Protein AF-M0EK62-F1 (afdb_monomer)

pLDDT: mean 96.54, std 2.31, range [88.0, 98.88]

Organism: NCBI:txid1227466

Nearest PDB structures (foldseek):
  3qh8-assembly1_A  TM=5.350E-01  e=4.447E-03  Brucella abortus 2308
  1yqd-assembly1_A  TM=6.265E-01  e=7.980E-01  Populus tremuloides
  5z0c-assembly1_A-2  TM=5.825E-01  e=9.627E-01  Persicaria minor
  5h81-assembly1_B  TM=6.653E-01  e=1.690E+00  Catharanthus roseus

Radius of gyration: 15.54 Å; Cα contacts (8 Å, |Δi|>4): 348; chains: 1; bounding box: 38×36×40 Å

Foldseek 3Di:
DWDDDDQWIWDDLDDQWIWIDGNLAFIEIELFDDPCSCPVAAQLRHQEYEYWAQVSDAPVRCRSHHHQAHEYEYEQRHDPVPHPDPHDGVVVVVVRYHYHYDYQFDWDWRQGPSGIKIKTWHWDADALVDPQHDPVSDHPGHTRRTTDIDID

Secondary structure (DSSP, 8-state):
-EEEETTEEEEEEETTEEEEEETTS-EEEES--STTTTTT-----EEEEEE-SGGG--HHHHHHHEEEEEEEEEETT--GGGSSS----HHHHTTTSEEEEE-TT-EEEEEETTEEEEEEEEE----TTSTTB-TTS-BSS-TTS-EEEEE-

InterPro domains:
  IPR036866 Ribonuclease Z/Hydroxyacylglutathione hydrolase-like [G3DSA:3.60.15.10] (2-152)

Sequence (152 aa):
MTVRYEEFSVEWLGYATARLETAGGPVVYTDPGRYGVLDDYWARDGDLVVVTHDHHYDGDGIRSVASEDATLVIYEAVDPAGIDRDVEPIDALAEEYDVVRVGEEDRVDVETPAGEVRVWSVPVHNDPEGPNADADGSVAHPPGFGCGYLLS

Structure (mmCIF, N/CA/C/O backbone):
data_AF-M0EK62-F1
#
_entry.id   AF-M0EK62-F1
#
loop_
_atom_site.group_PDB
_atom_site.id
_atom_site.type_symbol
_atom_site.label_atom_id
_atom_site.label_alt_id
_atom_site.label_comp_id
_atom_site.label_asym_id
_atom_site.label_entity_id
_atom_site.label_seq_id
_atom_site.pdbx_PDB_ins_code
_atom_site.Cartn_x
_atom_site.Cartn_y
_atom_site.Cartn_z
_atom_site.occupancy
_atom_site.B_iso_or_equiv
_atom_site.auth_seq_id
_atom_site.auth_comp_id
_atom_site.auth_asym_id
_atom_site.auth_atom_id
_atom_site.pdbx_PDB_model_num
ATOM 1 N N . MET A 1 1 ? -11.018 -14.018 0.929 1.00 93.69 1 MET A N 1
ATOM 2 C CA . MET A 1 1 ? -10.739 -15.222 1.761 1.00 93.69 1 MET A CA 1
ATOM 3 C C . MET A 1 1 ? -10.100 -14.758 3.053 1.00 93.69 1 MET A C 1
ATOM 5 O O . MET A 1 1 ? -9.136 -14.019 2.966 1.00 93.69 1 MET A O 1
ATOM 9 N N . THR A 1 2 ? -10.570 -15.206 4.219 1.00 97.50 2 THR A N 1
ATOM 10 C CA . THR A 1 2 ? -9.997 -14.774 5.508 1.00 97.50 2 THR A CA 1
ATOM 11 C C . THR A 1 2 ? -9.238 -15.897 6.206 1.00 97.50 2 THR A C 1
ATOM 13 O O . THR A 1 2 ? -9.780 -16.987 6.399 1.00 97.50 2 THR A O 1
ATOM 16 N N . VAL A 1 3 ? -8.019 -15.602 6.646 1.00 97.81 3 VAL A N 1
ATOM 17 C CA . VAL A 1 3 ? -7.221 -16.417 7.566 1.00 97.81 3 VAL A CA 1
ATOM 18 C C . VAL A 1 3 ? -7.199 -15.719 8.923 1.00 97.81 3 VAL A C 1
ATOM 20 O O . VAL A 1 3 ? -7.098 -14.499 8.995 1.00 97.81 3 VAL A O 1
ATOM 23 N N . ARG A 1 4 ? -7.328 -16.487 10.006 1.00 97.31 4 ARG A N 1
ATOM 24 C CA . ARG A 1 4 ? -7.257 -15.979 11.381 1.00 97.31 4 ARG A CA 1
ATOM 25 C C . ARG A 1 4 ? -6.216 -16.766 12.157 1.00 97.31 4 ARG A C 1
ATOM 27 O O . ARG A 1 4 ? -6.196 -17.995 12.068 1.00 97.31 4 ARG A O 1
ATOM 34 N N . TYR A 1 5 ? -5.392 -16.062 12.915 1.00 95.56 5 TYR A N 1
ATOM 35 C CA . TYR A 1 5 ? -4.422 -16.632 13.833 1.00 95.56 5 TYR A CA 1
ATOM 36 C C . TYR A 1 5 ? -4.437 -15.810 15.119 1.00 95.56 5 TYR A C 1
ATOM 38 O O . TYR A 1 5 ? -4.076 -14.638 15.105 1.00 95.56 5 TYR A O 1
ATOM 46 N N . GLU A 1 6 ? -4.877 -16.424 16.218 1.00 95.12 6 GLU A N 1
ATOM 47 C CA . GLU A 1 6 ? -5.093 -15.725 17.492 1.00 95.12 6 GLU A CA 1
ATOM 48 C C . GLU A 1 6 ? -5.976 -14.475 17.297 1.00 95.12 6 GLU A C 1
ATOM 50 O O . GLU A 1 6 ? -7.095 -14.595 16.794 1.00 95.12 6 GLU A O 1
ATOM 55 N N . GLU A 1 7 ? -5.488 -13.298 17.684 1.00 94.38 7 GLU A N 1
ATOM 56 C CA . GLU A 1 7 ? -6.183 -12.012 17.556 1.00 94.38 7 GLU A CA 1
ATOM 57 C C . GLU A 1 7 ? -5.922 -11.311 16.215 1.00 94.38 7 GLU A C 1
ATOM 59 O O . GLU A 1 7 ? -6.467 -10.237 15.979 1.00 94.38 7 GLU A O 1
ATOM 64 N N . PHE A 1 8 ? -5.115 -11.910 15.335 1.00 95.88 8 PHE A N 1
ATOM 65 C CA . PHE A 1 8 ? -4.765 -11.366 14.028 1.00 95.88 8 PHE A CA 1
ATOM 66 C C . PHE A 1 8 ? -5.597 -12.004 12.913 1.00 95.88 8 PHE A C 1
ATOM 68 O O . PHE A 1 8 ? -5.783 -13.227 12.850 1.00 95.88 8 PHE A O 1
ATOM 75 N N . SER A 1 9 ? -6.076 -11.176 11.991 1.00 97.81 9 SER A N 1
ATOM 76 C CA . SER A 1 9 ? -6.782 -11.623 10.799 1.00 97.81 9 SER A CA 1
ATOM 77 C C . SER A 1 9 ? -6.213 -11.001 9.532 1.00 97.81 9 SER A C 1
ATOM 79 O O . SER A 1 9 ? -5.806 -9.843 9.510 1.00 97.81 9 SER A O 1
ATOM 81 N N . VAL A 1 10 ? -6.198 -11.811 8.475 1.00 98.25 10 VAL A N 1
ATOM 82 C CA . VAL A 1 10 ? -5.833 -11.410 7.119 1.00 98.25 10 VAL A CA 1
ATOM 83 C C . VAL A 1 10 ? -6.989 -11.774 6.216 1.00 98.25 10 VAL A C 1
ATOM 85 O O . VAL A 1 10 ? -7.289 -12.955 6.022 1.00 98.25 10 VAL A O 1
ATOM 88 N N . GLU A 1 11 ? -7.643 -10.774 5.654 1.00 98.12 11 GLU A N 1
ATOM 89 C CA . GLU A 1 11 ? -8.645 -10.951 4.622 1.00 98.12 11 GLU A CA 1
ATOM 90 C C . GLU A 1 11 ? -8.066 -10.586 3.260 1.00 98.12 11 GLU A C 1
ATOM 92 O O . GLU A 1 11 ? -7.779 -9.434 2.967 1.00 98.12 11 GLU A O 1
ATOM 97 N N . TRP A 1 12 ? -7.906 -11.590 2.404 1.00 98.06 12 TRP A N 1
ATOM 98 C CA . TRP A 1 12 ? -7.558 -11.392 1.007 1.00 98.06 12 TRP A CA 1
ATOM 99 C C . TRP A 1 12 ? -8.798 -10.974 0.216 1.00 98.06 12 TRP A C 1
ATOM 101 O O . TRP A 1 12 ? -9.734 -11.775 0.080 1.00 98.06 12 TRP A O 1
ATOM 111 N N . LEU A 1 13 ? -8.787 -9.746 -0.296 1.00 97.38 13 LEU A N 1
ATOM 112 C CA . LEU A 1 13 ? -9.881 -9.156 -1.072 1.00 97.38 13 LEU A CA 1
ATOM 113 C C . LEU A 1 13 ? -9.711 -9.413 -2.574 1.00 97.38 13 LEU A C 1
ATOM 115 O O . LEU A 1 13 ? -10.696 -9.538 -3.293 1.00 97.38 13 LEU A O 1
ATOM 119 N N . GLY A 1 14 ? -8.476 -9.628 -3.026 1.00 96.56 14 GLY A N 1
ATOM 120 C CA . GLY A 1 14 ? -8.163 -10.056 -4.386 1.00 96.56 14 GLY A CA 1
ATOM 121 C C . GLY A 1 14 ? -6.844 -9.467 -4.864 1.00 96.56 14 GLY A C 1
ATOM 122 O O . GLY A 1 14 ? -6.388 -8.456 -4.350 1.00 96.56 14 GLY A O 1
ATOM 123 N N . TYR A 1 15 ? -6.206 -10.114 -5.841 1.00 96.06 15 TYR A N 1
ATOM 124 C CA . TYR A 1 15 ? -4.903 -9.694 -6.370 1.00 96.06 15 TYR A CA 1
ATOM 125 C C . TYR A 1 15 ? -3.877 -9.421 -5.245 1.00 96.06 15 TYR A C 1
ATOM 127 O O . TYR A 1 15 ? -3.620 -10.334 -4.459 1.00 96.06 15 TYR A O 1
ATOM 135 N N . ALA A 1 16 ? -3.323 -8.209 -5.147 1.00 96.88 16 ALA A N 1
ATOM 136 C CA . ALA A 1 16 ? -2.419 -7.789 -4.069 1.00 96.88 16 ALA A CA 1
ATOM 137 C C . ALA A 1 16 ? -3.136 -7.130 -2.873 1.00 96.88 16 ALA A C 1
ATOM 139 O O . ALA A 1 16 ? -2.491 -6.776 -1.887 1.00 96.88 16 ALA A O 1
ATOM 140 N N . THR A 1 17 ? -4.464 -7.003 -2.929 1.00 98.50 17 THR A N 1
ATOM 141 C CA . THR A 1 17 ? -5.245 -6.370 -1.874 1.00 98.50 17 THR A CA 1
ATOM 142 C C . THR A 1 17 ? -5.537 -7.319 -0.719 1.00 98.50 17 THR A C 1
ATOM 144 O O . THR A 1 17 ? -6.246 -8.325 -0.871 1.00 98.50 17 THR A O 1
ATOM 147 N N . ALA A 1 18 ? -5.041 -6.962 0.463 1.00 98.31 18 ALA A N 1
ATOM 148 C CA . ALA A 1 18 ? -5.372 -7.611 1.722 1.00 98.31 18 ALA A CA 1
ATOM 149 C C . ALA A 1 18 ? -5.736 -6.578 2.794 1.00 98.31 18 ALA A C 1
ATOM 151 O O . ALA A 1 18 ? -5.123 -5.516 2.863 1.00 98.31 18 ALA A O 1
ATOM 152 N N . ARG A 1 19 ? -6.709 -6.923 3.640 1.00 98.38 19 ARG A N 1
ATOM 153 C CA . ARG A 1 19 ? -7.051 -6.226 4.883 1.00 98.38 19 ARG A CA 1
ATOM 154 C C . ARG A 1 19 ? -6.444 -6.993 6.054 1.00 98.38 19 ARG A C 1
ATOM 156 O O . ARG A 1 19 ? -6.691 -8.192 6.204 1.00 98.38 19 ARG A O 1
ATOM 163 N N . LEU A 1 20 ? -5.658 -6.312 6.870 1.00 98.31 20 LEU A N 1
ATOM 164 C CA . LEU A 1 20 ? -4.985 -6.831 8.054 1.00 98.31 20 LEU A CA 1
ATOM 165 C C . LEU A 1 20 ? -5.590 -6.158 9.282 1.00 98.31 20 LEU A C 1
ATOM 167 O O . LEU A 1 20 ? -5.780 -4.947 9.285 1.00 98.31 20 LEU A O 1
ATOM 171 N N . GLU A 1 21 ? -5.888 -6.924 10.324 1.00 96.88 21 GLU A N 1
ATOM 172 C CA . GLU A 1 21 ? -6.483 -6.380 11.548 1.00 96.88 21 GLU A CA 1
ATOM 173 C C . GLU A 1 21 ? -6.052 -7.202 12.760 1.00 96.88 21 GLU A C 1
ATOM 175 O O . GLU A 1 21 ? -6.011 -8.437 12.702 1.00 96.88 21 GLU A O 1
ATOM 180 N N . THR A 1 22 ? -5.773 -6.516 13.867 1.00 92.50 22 THR A N 1
ATOM 181 C CA . THR A 1 22 ? -5.640 -7.107 15.204 1.00 92.50 22 THR A CA 1
ATOM 182 C C . THR A 1 22 ? -6.835 -6.718 16.074 1.00 92.50 22 THR A C 1
ATOM 184 O O . THR A 1 22 ? -7.483 -5.697 15.848 1.00 92.50 22 THR A O 1
ATOM 187 N N . ALA A 1 23 ? -7.164 -7.526 17.084 1.00 90.94 23 ALA A N 1
ATOM 188 C CA . ALA A 1 23 ? -8.290 -7.238 17.971 1.00 90.94 23 ALA A CA 1
ATOM 189 C C . ALA A 1 23 ? -8.117 -5.891 18.704 1.00 90.94 23 ALA A C 1
ATOM 191 O O . ALA A 1 23 ? -7.326 -5.772 19.637 1.00 90.94 23 ALA A O 1
ATOM 192 N N . GLY A 1 24 ? -8.898 -4.887 18.293 1.00 88.19 24 GLY A N 1
ATOM 193 C CA . GLY A 1 24 ? -8.876 -3.544 18.878 1.00 88.19 24 GLY A CA 1
ATOM 194 C C . GLY A 1 24 ? -7.652 -2.702 18.507 1.00 88.19 24 GLY A C 1
ATOM 195 O O . GLY A 1 24 ? -7.445 -1.673 19.146 1.00 88.19 24 GLY A O 1
ATOM 196 N N . GLY A 1 25 ? -6.857 -3.142 17.529 1.00 95.44 25 GLY A N 1
ATOM 197 C CA . GLY A 1 25 ? -5.744 -2.378 16.974 1.00 95.44 25 GLY A CA 1
ATOM 198 C C . GLY A 1 25 ? -6.049 -1.824 15.578 1.00 95.44 25 GLY A C 1
ATOM 199 O O . GLY A 1 25 ? -7.181 -1.951 15.105 1.00 95.44 25 GLY A O 1
ATOM 200 N N . PRO A 1 26 ? -5.045 -1.218 14.925 1.00 97.19 26 PRO A N 1
ATOM 201 C CA . PRO A 1 26 ? -5.214 -0.580 13.624 1.00 97.19 26 PRO A CA 1
ATOM 202 C C . PRO A 1 26 ? -5.562 -1.569 12.507 1.00 97.19 26 PRO A C 1
ATOM 204 O O . PRO A 1 26 ? -5.071 -2.705 12.480 1.00 97.19 26 PRO A O 1
ATOM 207 N N . VAL A 1 27 ? -6.366 -1.110 11.551 1.00 98.50 27 VAL A N 1
ATOM 208 C CA . VAL A 1 27 ? -6.686 -1.822 10.311 1.00 98.50 27 VAL A CA 1
ATOM 209 C C . VAL A 1 27 ? -5.761 -1.338 9.199 1.00 98.50 27 VAL A C 1
ATOM 211 O O . VAL A 1 27 ? -5.697 -0.146 8.898 1.00 98.50 27 VAL A O 1
ATOM 214 N N . VAL A 1 28 ? -5.065 -2.270 8.548 1.00 98.75 28 VAL A N 1
ATOM 215 C CA . VAL A 1 28 ? -4.122 -1.965 7.465 1.00 98.75 28 VAL A CA 1
ATOM 216 C C . VAL A 1 28 ? -4.583 -2.581 6.152 1.00 98.75 28 VAL A C 1
ATOM 218 O O . VAL A 1 28 ? -4.950 -3.754 6.115 1.00 98.75 28 VAL A O 1
ATOM 221 N N . TYR A 1 2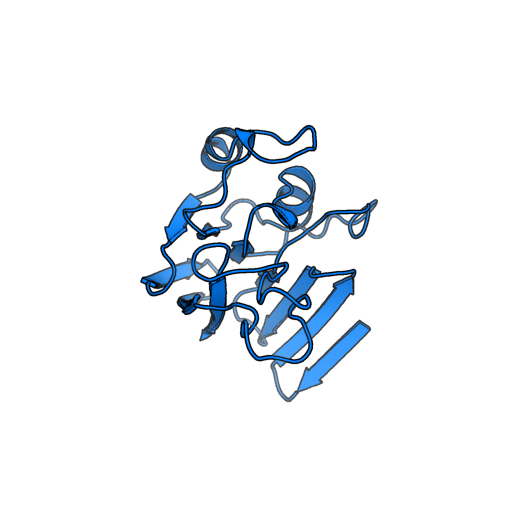9 ? -4.503 -1.825 5.060 1.00 98.81 29 TYR A N 1
ATOM 222 C CA . TYR A 1 29 ? -4.712 -2.338 3.707 1.00 98.81 29 TYR A CA 1
ATOM 223 C C . TYR A 1 29 ? -3.419 -2.314 2.893 1.00 98.81 29 TYR A C 1
ATOM 225 O O . TYR A 1 29 ? -2.684 -1.329 2.903 1.00 98.81 29 TYR A O 1
ATOM 233 N N . THR A 1 30 ? -3.152 -3.390 2.154 1.00 98.69 30 THR A N 1
ATOM 234 C CA . THR A 1 30 ? -2.048 -3.454 1.184 1.00 98.69 30 THR A CA 1
ATOM 235 C C . THR A 1 30 ? -2.589 -3.251 -0.218 1.00 98.69 30 THR A C 1
ATOM 237 O O . THR A 1 30 ? -3.585 -3.882 -0.553 1.00 98.69 30 THR A O 1
A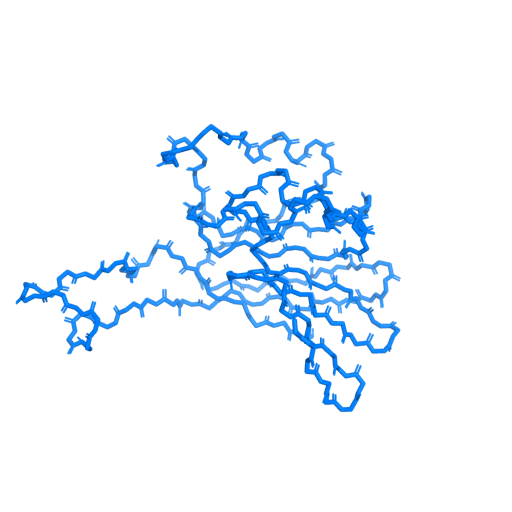TOM 240 N N . ASP A 1 31 ? -1.944 -2.416 -1.035 1.00 98.56 31 ASP A N 1
ATOM 241 C CA . ASP A 1 31 ? -2.173 -2.325 -2.485 1.00 98.56 31 ASP A CA 1
ATOM 242 C C . ASP A 1 31 ? -3.669 -2.375 -2.893 1.00 98.56 31 ASP A C 1
ATOM 244 O O . ASP A 1 31 ? -4.073 -3.261 -3.663 1.00 98.56 31 ASP A O 1
ATOM 248 N N . PRO A 1 32 ? -4.540 -1.514 -2.322 1.00 98.06 32 PRO A N 1
ATOM 249 C CA . PRO A 1 32 ? -5.972 -1.603 -2.557 1.00 98.06 32 PRO A CA 1
ATOM 250 C C . PRO A 1 32 ? -6.341 -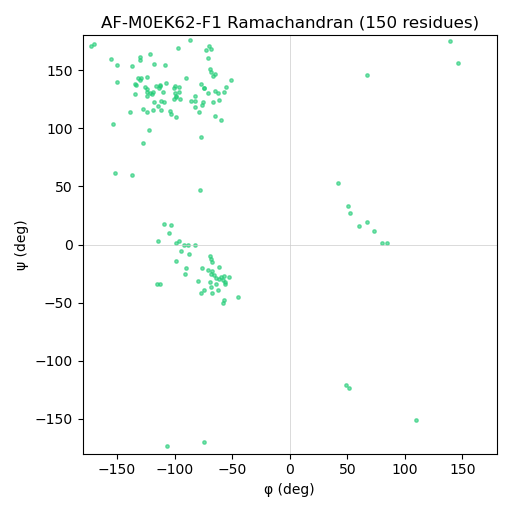1.178 -3.975 1.00 98.06 32 PRO A C 1
ATOM 252 O O . PRO A 1 32 ? -5.977 -0.097 -4.429 1.00 98.06 32 PRO A O 1
ATOM 255 N N . GLY A 1 33 ? -7.127 -2.021 -4.643 1.00 90.88 33 GLY A N 1
ATOM 256 C CA . GLY A 1 33 ? -7.688 -1.739 -5.959 1.00 90.88 33 GLY A CA 1
ATOM 257 C C . GLY A 1 33 ? -7.068 -2.579 -7.069 1.00 90.88 33 GLY A C 1
ATOM 258 O O . GLY A 1 33 ? -6.638 -3.716 -6.856 1.00 90.88 33 GLY A O 1
ATOM 259 N N . ARG A 1 34 ? -7.058 -2.002 -8.276 1.00 88.75 34 ARG A N 1
ATOM 260 C CA . ARG A 1 34 ? -6.712 -2.631 -9.555 1.00 88.75 34 ARG A CA 1
ATOM 261 C C . ARG A 1 34 ? -7.700 -3.709 -10.012 1.00 88.75 34 ARG A C 1
ATOM 263 O O . ARG A 1 34 ? -8.256 -4.472 -9.233 1.00 88.75 34 ARG A O 1
ATOM 270 N N . TYR A 1 35 ? -7.893 -3.797 -11.330 1.00 90.62 35 TYR A N 1
ATOM 271 C CA . TYR A 1 35 ? -8.688 -4.842 -11.999 1.00 90.62 35 TYR A CA 1
ATOM 272 C C . TYR A 1 35 ? -10.115 -5.039 -11.449 1.00 90.62 35 TYR A C 1
ATOM 274 O O . TYR A 1 35 ? -10.65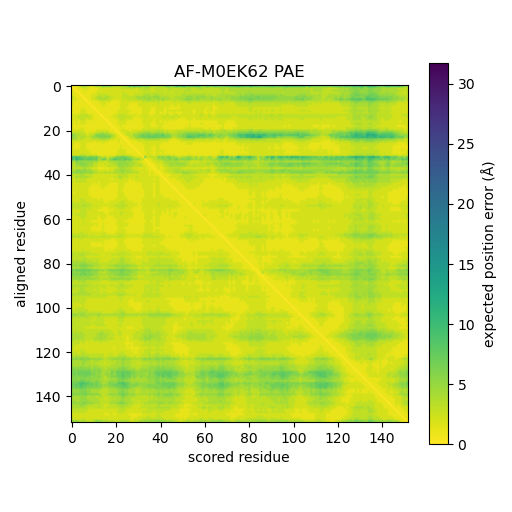7 -6.138 -11.553 1.00 90.62 35 TYR A O 1
ATOM 282 N N . GLY A 1 36 ? -10.712 -3.994 -10.870 1.00 88.00 36 GLY A N 1
ATOM 283 C CA . GLY A 1 36 ? -12.048 -4.054 -10.275 1.00 88.00 36 GLY A CA 1
ATOM 284 C C . GLY A 1 36 ? -12.147 -4.933 -9.024 1.00 88.00 36 GLY A C 1
ATOM 285 O O . GLY A 1 36 ? -13.237 -5.356 -8.656 1.00 88.00 36 GLY A O 1
ATOM 286 N N . VAL A 1 37 ? -11.021 -5.241 -8.359 1.00 92.81 37 VAL A N 1
ATOM 287 C CA . VAL A 1 37 ? -10.994 -6.068 -7.133 1.00 92.81 37 VAL A CA 1
ATOM 288 C C . VAL A 1 37 ? -11.897 -5.497 -6.037 1.00 92.81 37 VAL A C 1
ATOM 290 O O . VAL A 1 37 ? -12.491 -6.260 -5.279 1.00 92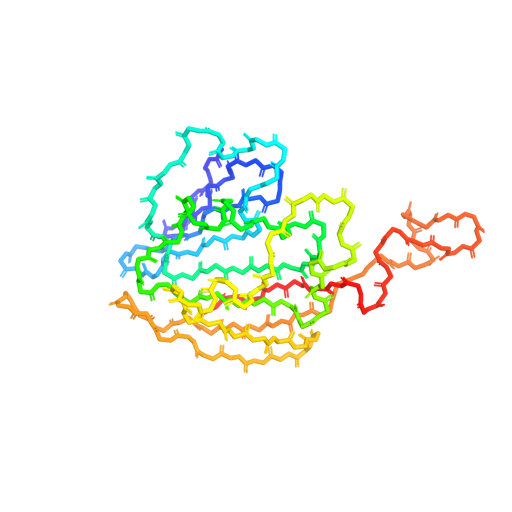.81 37 VAL A O 1
ATOM 293 N N . LEU A 1 38 ? -11.997 -4.169 -5.970 1.00 96.31 38 LEU A N 1
ATOM 294 C CA . LEU A 1 38 ? -12.788 -3.435 -4.984 1.00 96.31 38 LEU A CA 1
ATOM 295 C C . LEU A 1 38 ? -14.030 -2.769 -5.593 1.00 96.31 38 LEU A C 1
ATOM 297 O O . LEU A 1 38 ? -14.609 -1.879 -4.972 1.00 96.31 38 LEU A O 1
ATOM 301 N N . ASP A 1 39 ? -14.465 -3.197 -6.782 1.00 92.25 39 ASP A N 1
ATOM 302 C CA . ASP A 1 39 ? -15.745 -2.744 -7.332 1.00 92.25 39 ASP A CA 1
ATOM 303 C C . ASP A 1 39 ? -16.864 -3.085 -6.332 1.00 92.25 39 ASP A C 1
ATOM 305 O O . ASP A 1 39 ? -16.939 -4.201 -5.812 1.00 92.25 39 ASP A O 1
ATOM 309 N N . ASP A 1 40 ? -17.716 -2.105 -6.027 1.00 92.06 40 ASP A N 1
ATOM 310 C CA . ASP A 1 40 ? -18.772 -2.191 -5.006 1.00 92.06 40 ASP A CA 1
ATOM 311 C C . ASP A 1 40 ? -18.283 -2.474 -3.563 1.00 92.06 40 ASP A C 1
ATOM 313 O O . ASP A 1 40 ? -19.086 -2.809 -2.686 1.00 92.06 40 ASP A O 1
ATOM 317 N N . TYR A 1 41 ? -16.987 -2.305 -3.277 1.00 96.00 41 TYR A N 1
ATOM 318 C CA . TYR A 1 41 ? -16.427 -2.357 -1.926 1.00 96.00 41 TYR A CA 1
ATOM 319 C C . TYR A 1 41 ? -16.218 -0.939 -1.384 1.00 96.00 41 TYR A C 1
ATOM 321 O O . TYR A 1 41 ? -15.652 -0.085 -2.057 1.00 96.00 41 TYR A O 1
ATOM 329 N N . TRP A 1 42 ? -16.691 -0.665 -0.166 1.00 97.00 42 TRP A N 1
ATOM 330 C CA . TRP A 1 42 ? -16.605 0.674 0.432 1.00 97.00 42 TRP A CA 1
ATOM 331 C C . TRP A 1 42 ? -16.544 0.603 1.961 1.00 97.00 42 TRP A C 1
ATOM 333 O O . TRP A 1 42 ? -17.457 1.047 2.661 1.00 97.00 42 TRP A O 1
ATOM 343 N N . ALA A 1 43 ? -15.501 -0.045 2.485 1.00 97.69 43 ALA A N 1
ATOM 344 C CA . ALA A 1 43 ? -15.370 -0.275 3.923 1.00 97.69 43 ALA A CA 1
ATOM 345 C C . ALA A 1 43 ? -14.966 0.988 4.696 1.00 97.69 43 ALA A C 1
ATOM 347 O O . ALA A 1 43 ? -15.520 1.223 5.768 1.00 97.69 43 ALA A O 1
ATOM 348 N N . ARG A 1 44 ? -14.064 1.813 4.134 1.00 97.81 44 ARG A N 1
ATOM 349 C CA . ARG A 1 44 ? -13.596 3.083 4.736 1.00 97.81 44 ARG A CA 1
ATOM 350 C C . ARG A 1 44 ? -13.124 2.945 6.193 1.00 97.81 44 ARG A C 1
ATOM 352 O O . ARG A 1 44 ? -13.311 3.856 6.997 1.00 97.81 44 ARG A O 1
ATOM 359 N N . ASP A 1 45 ? -12.552 1.797 6.537 1.00 98.06 45 ASP A N 1
ATOM 360 C CA . ASP A 1 45 ? -12.136 1.432 7.892 1.00 98.06 45 ASP A CA 1
ATOM 361 C C . ASP A 1 45 ? -10.616 1.274 8.035 1.00 98.06 45 ASP A C 1
ATOM 363 O O . ASP A 1 45 ? -10.156 0.889 9.100 1.00 98.06 45 ASP A O 1
ATOM 367 N N . GLY A 1 46 ? -9.839 1.535 6.981 1.00 98.50 46 GLY A N 1
ATOM 368 C CA . GLY A 1 46 ? -8.382 1.451 7.005 1.00 98.50 46 GLY A CA 1
ATOM 369 C C . GLY A 1 46 ? -7.753 2.644 7.718 1.00 98.50 46 GLY A C 1
ATOM 370 O O . GLY A 1 46 ? -7.907 3.781 7.273 1.00 98.50 46 GLY A O 1
ATOM 371 N N . ASP A 1 47 ? -7.009 2.382 8.785 1.00 98.56 47 ASP A N 1
ATOM 372 C CA . ASP A 1 47 ? -6.195 3.378 9.485 1.00 98.56 47 ASP A CA 1
ATOM 373 C C . ASP A 1 47 ? -4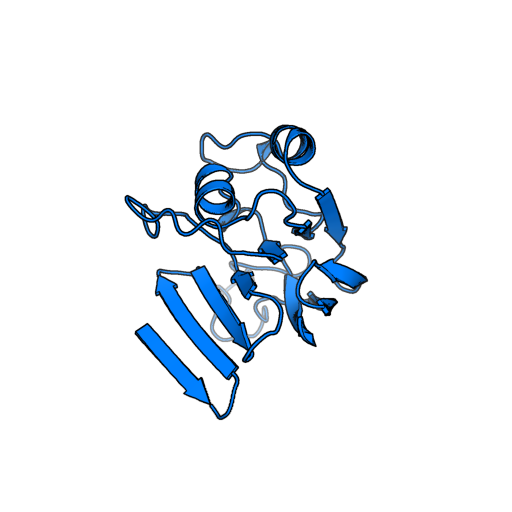.868 3.637 8.751 1.00 98.56 47 ASP A C 1
ATOM 375 O O . ASP A 1 47 ? -4.334 4.744 8.763 1.00 98.56 47 ASP A O 1
ATOM 379 N N . LEU A 1 48 ? -4.343 2.606 8.081 1.00 98.81 48 LEU A N 1
ATOM 380 C CA . LEU A 1 48 ? -3.120 2.664 7.285 1.00 98.81 48 LEU A CA 1
ATOM 381 C C . LEU A 1 48 ? -3.338 1.990 5.930 1.00 98.81 48 LEU A C 1
ATOM 383 O O . LEU A 1 48 ? -3.881 0.887 5.840 1.00 98.81 48 LEU A O 1
ATOM 387 N N . VAL A 1 49 ? -2.840 2.617 4.870 1.00 98.88 49 VAL A N 1
ATOM 388 C CA . VAL A 1 49 ? -2.733 1.996 3.547 1.00 98.88 49 VAL A CA 1
ATOM 389 C C . VAL A 1 49 ? -1.278 2.001 3.112 1.00 98.88 49 VAL A C 1
ATOM 391 O O . VAL A 1 49 ? -0.622 3.038 3.160 1.00 98.88 49 VAL A O 1
ATOM 394 N N . VAL A 1 50 ? -0.777 0.852 2.663 1.00 98.88 50 VAL A N 1
ATOM 395 C CA . VAL A 1 50 ? 0.578 0.729 2.116 1.00 98.88 50 VAL A CA 1
ATOM 396 C C . VAL A 1 50 ? 0.538 0.412 0.624 1.00 98.88 50 VAL A C 1
ATOM 398 O O . VAL A 1 50 ? -0.259 -0.424 0.194 1.00 98.88 50 VAL A O 1
ATOM 401 N N . VAL A 1 51 ? 1.395 1.069 -0.163 1.00 98.75 51 VAL A N 1
ATOM 402 C CA . VAL A 1 51 ? 1.459 0.890 -1.624 1.00 98.75 51 VAL A CA 1
ATOM 403 C C . VAL A 1 51 ? 2.881 0.577 -2.070 1.00 98.75 51 VAL A C 1
ATOM 405 O O . VAL A 1 51 ? 3.782 1.406 -1.942 1.00 98.75 51 VAL A O 1
ATOM 408 N N . THR A 1 52 ? 3.061 -0.619 -2.625 1.00 98.38 52 THR A N 1
ATOM 409 C CA . THR A 1 52 ? 4.376 -1.232 -2.866 1.00 98.38 52 THR A CA 1
ATOM 410 C C . THR A 1 52 ? 5.111 -0.673 -4.079 1.00 98.38 52 THR A C 1
ATOM 412 O O . THR A 1 52 ? 6.328 -0.498 -4.023 1.00 98.38 52 THR A O 1
ATOM 415 N N . HIS A 1 53 ? 4.399 -0.434 -5.186 1.00 97.56 53 HIS A N 1
ATOM 416 C CA . HIS A 1 53 ? 4.937 0.121 -6.433 1.00 97.56 53 HIS A CA 1
ATOM 417 C C . HIS A 1 53 ? 3.828 0.505 -7.434 1.00 97.56 53 HIS A C 1
ATOM 419 O O . HIS A 1 53 ? 2.652 0.182 -7.246 1.00 97.56 53 HIS A O 1
ATOM 425 N N . ASP A 1 54 ? 4.222 1.158 -8.533 1.00 96.88 54 ASP A N 1
ATOM 426 C CA . ASP A 1 54 ? 3.360 1.731 -9.583 1.00 96.88 54 ASP A CA 1
ATOM 427 C C . ASP A 1 54 ? 2.229 0.833 -10.057 1.00 96.88 54 ASP A C 1
ATOM 429 O O . ASP A 1 54 ? 1.077 1.244 -10.214 1.00 96.88 54 ASP A O 1
ATOM 433 N N . HIS A 1 55 ? 2.551 -0.430 -10.295 1.00 95.31 55 HIS A N 1
ATOM 434 C CA . HIS A 1 55 ? 1.593 -1.373 -10.831 1.00 95.31 55 HIS A CA 1
ATOM 435 C C . HIS A 1 55 ? 0.365 -1.532 -9.923 1.00 95.31 55 HIS A C 1
ATOM 437 O O . HIS A 1 55 ? -0.710 -1.850 -10.431 1.00 95.31 55 HIS A O 1
ATOM 443 N N . HIS A 1 56 ? 0.491 -1.325 -8.614 1.00 96.88 56 HIS A N 1
ATOM 444 C CA . HIS A 1 56 ? -0.617 -1.450 -7.669 1.00 96.88 56 HIS A CA 1
ATOM 445 C C . HIS A 1 56 ? -1.270 -0.128 -7.284 1.00 96.88 56 HIS A C 1
ATOM 447 O O . HIS A 1 56 ? -2.371 -0.160 -6.746 1.00 96.88 56 HIS A O 1
ATOM 453 N N . TYR A 1 57 ? -0.643 1.011 -7.579 1.00 97.88 57 TYR A N 1
ATOM 454 C CA . TYR A 1 57 ? -1.202 2.310 -7.226 1.00 97.88 57 TYR A CA 1
ATOM 455 C C . TYR A 1 57 ? -2.560 2.539 -7.908 1.00 97.88 57 TYR A C 1
ATOM 457 O O . TYR A 1 57 ? -2.694 2.421 -9.130 1.00 97.88 57 TYR A O 1
ATOM 465 N N . ASP A 1 58 ? -3.581 2.833 -7.111 1.00 97.44 58 ASP A N 1
ATOM 466 C CA . ASP A 1 58 ? -4.954 3.040 -7.562 1.00 97.44 58 ASP A CA 1
ATOM 467 C C . ASP A 1 58 ? -5.661 3.968 -6.565 1.00 97.44 58 ASP A C 1
ATOM 469 O O . ASP A 1 58 ? -5.990 3.561 -5.450 1.00 97.44 58 ASP A O 1
ATOM 473 N N . GLY A 1 59 ? -5.836 5.238 -6.939 1.00 96.94 59 GLY A N 1
ATOM 474 C CA . GLY A 1 59 ? -6.419 6.252 -6.057 1.00 96.94 59 GLY A CA 1
ATOM 475 C C . GLY A 1 59 ? -7.858 5.935 -5.641 1.00 96.94 59 GLY A C 1
ATOM 476 O O . GLY A 1 59 ? -8.208 6.084 -4.469 1.00 96.94 59 GLY A O 1
ATOM 477 N N . ASP A 1 60 ? -8.672 5.401 -6.553 1.00 96.38 60 ASP A N 1
ATOM 478 C CA . ASP A 1 60 ? -10.048 4.991 -6.253 1.00 96.38 60 ASP A CA 1
ATOM 479 C C . ASP A 1 60 ? -10.072 3.785 -5.307 1.00 96.38 60 ASP A C 1
ATOM 481 O O . ASP A 1 60 ? -10.831 3.759 -4.332 1.00 96.38 60 ASP A O 1
ATOM 485 N N . GLY A 1 61 ? -9.181 2.817 -5.540 1.00 97.5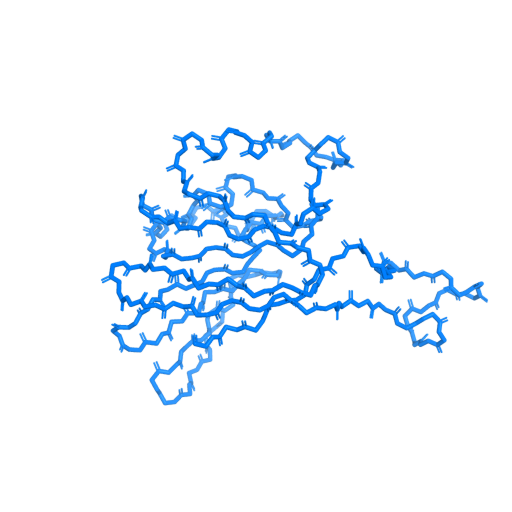0 61 GLY A N 1
ATOM 486 C CA . GLY A 1 61 ? -8.964 1.686 -4.642 1.00 97.50 61 GLY A CA 1
ATOM 487 C C . GLY A 1 61 ? -8.580 2.129 -3.230 1.00 97.50 61 GLY A C 1
ATOM 488 O O . GLY A 1 61 ? -9.206 1.696 -2.260 1.00 97.50 61 GLY A O 1
ATOM 489 N N . ILE A 1 62 ? -7.622 3.051 -3.106 1.00 98.38 62 ILE A N 1
ATOM 490 C CA . ILE A 1 62 ? -7.212 3.644 -1.825 1.00 98.38 62 ILE A CA 1
ATOM 491 C C . ILE A 1 62 ? -8.404 4.309 -1.133 1.00 98.38 62 ILE A C 1
ATOM 493 O O . ILE A 1 62 ? -8.695 3.991 0.023 1.00 98.38 62 ILE A O 1
ATOM 497 N N . ARG A 1 63 ? -9.154 5.170 -1.833 1.00 97.75 63 ARG A N 1
ATOM 498 C CA . ARG A 1 63 ? -10.324 5.843 -1.249 1.00 97.75 63 ARG A CA 1
ATOM 499 C C . ARG A 1 63 ? -11.408 4.876 -0.804 1.00 97.75 63 ARG A C 1
ATOM 501 O O . ARG A 1 63 ? -12.115 5.187 0.147 1.00 97.75 63 ARG A O 1
ATOM 508 N N . SER A 1 64 ? -11.550 3.721 -1.443 1.00 98.00 64 SER A N 1
ATOM 509 C CA . SER A 1 64 ? -12.578 2.748 -1.061 1.00 98.00 64 SER A CA 1
ATOM 510 C C . SER A 1 64 ? -12.359 2.107 0.313 1.00 98.00 64 SER A C 1
ATOM 512 O O . SER A 1 64 ? -13.316 1.659 0.958 1.00 98.00 64 SER A O 1
ATOM 514 N N . VAL A 1 65 ? -11.113 2.105 0.793 1.00 98.69 65 VAL A N 1
ATOM 515 C CA . VAL A 1 65 ? -10.722 1.442 2.042 1.00 98.69 65 VAL A CA 1
ATOM 516 C C . VAL A 1 65 ? -10.242 2.410 3.116 1.00 98.69 65 VAL A C 1
ATOM 518 O O . VAL A 1 65 ? -10.504 2.160 4.287 1.00 98.69 65 VAL A O 1
ATOM 521 N N . ALA A 1 66 ? -9.583 3.509 2.743 1.00 98.62 66 ALA A N 1
ATOM 522 C CA . ALA A 1 66 ? -9.011 4.463 3.686 1.00 98.62 66 ALA A CA 1
ATOM 523 C C . ALA A 1 66 ? -10.103 5.156 4.517 1.00 98.62 66 ALA A C 1
ATOM 525 O O . ALA A 1 66 ? -11.105 5.634 3.976 1.00 98.62 66 ALA A O 1
ATOM 526 N N . SER A 1 67 ? -9.916 5.207 5.834 1.00 98.25 67 SER A N 1
ATOM 527 C CA . SER A 1 67 ? -10.721 6.044 6.723 1.00 98.25 67 SER A CA 1
ATOM 528 C C . SER A 1 67 ? -10.406 7.533 6.505 1.00 98.25 67 SER A C 1
ATOM 530 O O . SER A 1 67 ? -9.484 7.879 5.770 1.00 98.25 67 SER A O 1
ATOM 532 N N . GLU A 1 68 ? -11.190 8.437 7.100 1.00 97.19 68 GLU A N 1
ATOM 533 C CA . GLU A 1 68 ? -10.967 9.887 6.947 1.00 97.19 68 GLU A CA 1
ATOM 534 C C . GLU A 1 68 ? -9.636 10.374 7.540 1.00 97.19 68 GLU A C 1
ATOM 536 O O . GLU A 1 68 ? -9.063 11.321 7.017 1.00 97.19 68 GLU A O 1
ATOM 541 N N . ASP A 1 69 ? -9.132 9.691 8.571 1.00 96.69 69 ASP A N 1
ATOM 542 C CA . ASP A 1 69 ? -7.890 10.029 9.275 1.00 96.69 69 ASP A CA 1
ATOM 543 C C . ASP A 1 69 ? -6.726 9.101 8.872 1.00 96.69 69 ASP A C 1
ATOM 545 O O . ASP A 1 69 ? -5.731 8.995 9.589 1.00 96.69 69 ASP A O 1
ATOM 549 N N . ALA A 1 70 ? -6.857 8.377 7.756 1.00 98.56 70 ALA A N 1
ATOM 550 C CA . ALA A 1 70 ? -5.874 7.382 7.352 1.00 98.56 70 ALA A CA 1
ATOM 551 C C . ALA A 1 70 ? -4.525 8.006 6.968 1.00 98.56 70 ALA A C 1
ATOM 553 O O . ALA A 1 70 ? -4.465 9.045 6.302 1.00 98.56 70 ALA A O 1
ATOM 554 N N . THR A 1 71 ? -3.443 7.293 7.279 1.00 98.81 71 THR A N 1
ATOM 555 C CA . THR A 1 71 ? -2.119 7.561 6.708 1.00 98.81 71 THR A CA 1
ATOM 556 C C . THR A 1 71 ? -1.868 6.635 5.520 1.00 98.81 71 THR A C 1
ATOM 558 O O . THR A 1 71 ? -2.106 5.427 5.579 1.00 98.81 71 THR A O 1
ATOM 561 N N . LEU A 1 72 ? -1.345 7.188 4.429 1.00 98.88 72 LEU A N 1
ATOM 562 C CA . LEU A 1 72 ? -0.905 6.452 3.251 1.00 98.88 72 LEU A CA 1
ATOM 563 C C . LEU A 1 72 ? 0.624 6.387 3.249 1.00 98.88 72 LEU A C 1
ATOM 565 O O . LEU A 1 72 ? 1.288 7.410 3.093 1.00 98.88 72 LEU A O 1
ATOM 569 N N . VAL A 1 73 ? 1.198 5.193 3.376 1.00 98.88 73 VAL A N 1
ATOM 570 C CA . VAL A 1 73 ? 2.641 4.978 3.206 1.00 98.88 73 VAL A CA 1
ATOM 571 C C . VAL A 1 73 ? 2.889 4.439 1.803 1.00 98.88 73 VAL A C 1
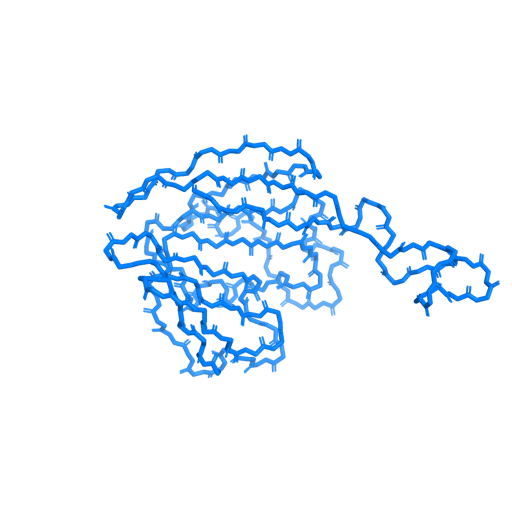ATOM 573 O O . VAL A 1 73 ? 2.537 3.306 1.479 1.00 98.88 73 VAL A O 1
ATOM 576 N N . ILE A 1 74 ? 3.492 5.260 0.949 1.00 98.81 74 ILE A N 1
ATOM 577 C CA . ILE A 1 74 ? 3.655 4.960 -0.475 1.00 98.81 74 ILE A CA 1
ATOM 578 C C . ILE A 1 74 ? 5.143 4.927 -0.811 1.00 98.81 74 ILE A C 1
ATOM 580 O O . ILE A 1 74 ? 5.876 5.868 -0.498 1.00 98.81 74 ILE A O 1
ATOM 584 N N . TYR A 1 75 ? 5.587 3.857 -1.470 1.00 98.62 75 TYR A N 1
ATOM 585 C CA . TYR A 1 75 ? 6.962 3.753 -1.947 1.00 98.62 75 TYR A CA 1
ATOM 586 C C . TYR A 1 75 ? 7.339 4.945 -2.843 1.00 98.62 75 TYR A C 1
ATOM 588 O O . TYR A 1 75 ? 6.564 5.374 -3.700 1.00 98.62 75 TYR A O 1
ATOM 596 N N . GLU A 1 76 ? 8.529 5.508 -2.635 1.00 97.81 76 GLU A N 1
ATOM 597 C CA . GLU A 1 76 ? 8.933 6.787 -3.219 1.00 97.81 76 GLU A CA 1
ATOM 598 C C . GLU A 1 76 ? 9.052 6.757 -4.744 1.00 97.81 76 GLU A C 1
ATOM 600 O O . GLU A 1 76 ? 8.867 7.799 -5.375 1.00 97.81 76 GLU A O 1
ATOM 605 N N . ALA A 1 77 ? 9.315 5.585 -5.328 1.00 96.88 77 ALA A N 1
ATOM 606 C CA . ALA A 1 77 ? 9.404 5.427 -6.773 1.00 96.88 77 ALA A CA 1
ATOM 607 C C . ALA A 1 77 ? 8.035 5.257 -7.445 1.00 96.88 77 ALA A C 1
ATOM 609 O O . ALA A 1 77 ? 7.992 5.134 -8.663 1.00 96.88 77 ALA A O 1
ATOM 610 N N . VAL A 1 78 ? 6.928 5.256 -6.683 1.00 97.88 78 VAL A N 1
ATOM 611 C CA . VAL A 1 78 ? 5.589 5.303 -7.282 1.00 97.88 78 VAL A CA 1
ATOM 612 C C . VAL A 1 78 ? 5.414 6.645 -7.995 1.00 97.88 78 VAL A C 1
ATOM 614 O O . VAL A 1 78 ? 5.317 7.676 -7.327 1.00 97.88 78 VAL A O 1
ATOM 617 N N . ASP A 1 79 ? 5.358 6.632 -9.320 1.00 97.12 79 ASP A N 1
ATOM 618 C CA . ASP A 1 79 ? 5.174 7.779 -10.198 1.00 97.12 79 ASP A CA 1
ATOM 619 C C . ASP A 1 79 ? 3.927 7.577 -11.080 1.00 97.12 79 ASP A C 1
ATOM 621 O O . ASP A 1 79 ? 3.999 6.940 -12.136 1.00 97.12 79 ASP A O 1
ATOM 625 N N . PRO A 1 80 ? 2.776 8.170 -10.707 1.00 96.75 80 PRO A N 1
ATOM 626 C CA . PRO A 1 80 ? 1.549 8.099 -11.496 1.00 96.75 80 PRO A CA 1
ATOM 627 C C . PRO A 1 80 ? 1.705 8.516 -12.961 1.00 96.75 80 PRO A C 1
ATOM 629 O O . PRO A 1 80 ? 0.985 8.002 -13.813 1.00 96.75 80 PRO A O 1
ATOM 632 N N . ALA A 1 81 ? 2.661 9.394 -13.289 1.00 95.56 81 ALA A N 1
ATOM 633 C CA . ALA A 1 81 ? 2.910 9.798 -14.672 1.00 95.56 81 ALA A CA 1
ATOM 634 C C . ALA A 1 81 ? 3.551 8.686 -15.525 1.00 95.56 81 ALA A C 1
ATOM 636 O O . ALA A 1 81 ? 3.460 8.729 -16.755 1.00 95.56 81 ALA A O 1
ATOM 637 N N . GLY A 1 82 ? 4.199 7.706 -14.889 1.00 94.19 82 GLY A N 1
ATOM 638 C CA . GLY A 1 82 ? 4.780 6.522 -15.524 1.00 94.19 82 GLY A CA 1
ATOM 639 C C . GLY A 1 82 ? 3.805 5.351 -15.677 1.00 94.19 82 GLY A C 1
ATOM 640 O O . GLY A 1 82 ? 4.126 4.371 -16.352 1.00 94.19 82 GLY A O 1
ATOM 641 N N . ILE A 1 83 ? 2.612 5.438 -15.084 1.00 95.62 83 ILE A N 1
ATOM 642 C CA . ILE A 1 83 ? 1.622 4.361 -15.096 1.00 95.62 83 ILE A CA 1
ATOM 643 C C . ILE A 1 83 ? 0.824 4.393 -16.409 1.00 95.62 83 ILE A C 1
ATOM 645 O O . ILE A 1 83 ? 0.216 5.397 -16.766 1.00 95.62 83 ILE A O 1
ATOM 649 N N . ASP A 1 84 ? 0.753 3.255 -17.111 1.00 92.62 84 ASP A N 1
ATOM 650 C CA . ASP A 1 84 ? -0.036 3.072 -18.348 1.00 92.62 84 ASP A CA 1
ATOM 651 C C . ASP A 1 84 ? -1.545 2.889 -18.064 1.00 92.62 84 ASP A C 1
ATOM 653 O O . ASP A 1 84 ? -2.197 1.944 -18.516 1.00 92.62 84 ASP A O 1
ATOM 657 N N . ARG A 1 85 ? -2.093 3.748 -17.201 1.00 93.06 85 ARG A N 1
ATOM 658 C CA . ARG A 1 85 ? -3.509 3.842 -16.823 1.00 93.06 85 ARG A CA 1
ATOM 659 C C . ARG A 1 85 ? -3.820 5.292 -16.470 1.00 93.06 85 ARG A C 1
ATOM 661 O O . ARG A 1 85 ? -2.940 6.024 -16.038 1.00 93.06 85 ARG A O 1
ATOM 668 N N . ASP A 1 86 ? -5.082 5.680 -16.611 1.00 92.31 86 ASP A N 1
ATOM 669 C CA . ASP A 1 86 ? -5.556 6.982 -16.140 1.00 92.31 86 ASP A CA 1
ATOM 670 C C . ASP A 1 86 ? -5.726 6.928 -14.617 1.00 92.31 86 ASP A C 1
ATOM 672 O O . ASP A 1 86 ? -6.736 6.443 -14.110 1.00 92.31 86 ASP A O 1
ATOM 676 N N . VAL A 1 87 ? -4.675 7.315 -13.900 1.00 95.00 87 VAL A N 1
ATOM 677 C CA . VAL A 1 87 ? -4.650 7.413 -12.439 1.00 95.00 87 VAL A CA 1
ATOM 678 C C . VAL A 1 87 ? -4.252 8.828 -12.047 1.00 95.00 87 VAL A C 1
ATOM 680 O O . VAL A 1 87 ? -3.446 9.480 -12.712 1.00 95.00 87 VAL A O 1
ATOM 683 N N . GLU A 1 88 ? -4.842 9.323 -10.970 1.00 95.31 88 GLU A N 1
ATOM 684 C CA . GLU A 1 88 ? -4.565 10.669 -10.482 1.00 95.31 88 GLU A CA 1
ATOM 685 C C . GLU A 1 88 ? -3.152 10.787 -9.875 1.00 95.31 88 GLU A C 1
ATOM 687 O O . GLU A 1 88 ? -2.543 9.781 -9.502 1.00 95.31 88 GLU A O 1
ATOM 692 N N . PRO A 1 89 ? -2.605 12.006 -9.747 1.00 97.50 89 PRO A N 1
ATOM 693 C CA . PRO A 1 89 ? -1.354 12.207 -9.030 1.00 97.50 89 PRO A CA 1
ATOM 694 C C . PRO A 1 89 ? -1.517 11.970 -7.523 1.00 97.50 89 PRO A C 1
ATOM 696 O O . PRO A 1 89 ? -2.548 12.286 -6.934 1.00 97.50 89 PRO A O 1
ATOM 699 N N . ILE A 1 90 ? -0.437 11.541 -6.868 1.00 98.19 90 ILE A N 1
ATOM 700 C CA . ILE A 1 90 ? -0.387 11.363 -5.405 1.00 98.19 90 ILE A CA 1
ATOM 701 C C . ILE A 1 90 ? -0.745 12.652 -4.653 1.00 98.19 90 ILE A C 1
ATOM 703 O O . ILE A 1 90 ? -1.369 12.580 -3.598 1.00 98.19 90 ILE A O 1
ATOM 707 N N . ASP A 1 91 ? -0.415 13.821 -5.207 1.00 97.81 91 ASP A N 1
ATOM 708 C CA . ASP A 1 91 ? -0.749 15.121 -4.613 1.00 97.81 91 ASP A CA 1
ATOM 709 C C . ASP A 1 91 ? -2.259 15.306 -4.404 1.00 97.81 91 ASP A C 1
ATOM 711 O O . ASP A 1 91 ? -2.652 15.950 -3.438 1.00 97.81 91 ASP A O 1
ATOM 715 N N . ALA A 1 92 ? -3.107 14.708 -5.250 1.00 97.56 92 ALA A N 1
ATOM 716 C CA . ALA A 1 92 ? -4.556 14.756 -5.066 1.00 97.56 92 ALA A CA 1
ATOM 717 C C . ALA A 1 92 ? -4.998 13.959 -3.826 1.00 97.56 92 ALA A C 1
ATOM 719 O O . ALA A 1 92 ? -5.874 14.402 -3.089 1.00 97.56 92 ALA A O 1
ATOM 720 N N . LEU A 1 93 ? -4.345 12.826 -3.535 1.00 97.62 93 LEU A N 1
ATOM 721 C CA . LEU A 1 93 ? -4.581 12.076 -2.295 1.00 97.62 93 LEU A CA 1
ATOM 722 C C . LEU A 1 93 ? -4.061 12.827 -1.065 1.00 97.62 93 LEU A C 1
ATOM 724 O O . LEU A 1 93 ? -4.665 12.732 -0.002 1.00 97.62 93 LEU A O 1
ATOM 728 N N . ALA A 1 94 ? -2.977 13.594 -1.202 1.00 97.38 94 ALA A N 1
ATOM 729 C CA . ALA A 1 94 ? -2.426 14.403 -0.113 1.00 97.38 94 ALA A CA 1
ATOM 730 C C . ALA A 1 94 ? -3.330 15.587 0.291 1.00 97.38 94 ALA A C 1
ATOM 732 O O . ALA A 1 94 ? -3.111 16.200 1.335 1.00 97.38 94 ALA A O 1
ATOM 733 N N . GLU A 1 95 ? -4.353 15.915 -0.508 1.00 97.50 95 GLU A N 1
ATOM 734 C CA . GLU A 1 95 ? -5.415 16.847 -0.106 1.00 97.50 95 GLU A CA 1
ATOM 735 C C . GLU A 1 95 ? -6.423 16.208 0.869 1.00 97.50 95 GLU A C 1
ATOM 737 O O . GLU A 1 95 ? -7.133 16.931 1.571 1.00 97.50 95 GLU A O 1
ATOM 742 N N . GLU A 1 96 ? -6.491 14.872 0.918 1.00 97.81 96 GLU A N 1
ATOM 743 C CA . GLU A 1 96 ? -7.478 14.100 1.687 1.00 97.81 96 GLU A CA 1
ATOM 744 C C . GLU A 1 96 ? -6.873 13.317 2.861 1.00 97.81 96 GLU A C 1
ATOM 746 O O . GLU A 1 96 ? -7.539 13.163 3.881 1.00 97.81 96 GLU A O 1
ATOM 751 N N . TYR A 1 97 ? -5.641 12.825 2.723 1.00 98.50 97 TYR A N 1
ATOM 752 C CA . TYR A 1 97 ? -4.990 11.917 3.671 1.00 98.50 97 TYR A CA 1
ATOM 753 C C . TYR A 1 97 ? -3.589 12.408 4.039 1.00 98.50 97 TYR A C 1
ATOM 755 O O . TYR A 1 97 ? -2.966 13.171 3.295 1.00 98.50 97 TYR A O 1
ATOM 763 N N . ASP A 1 98 ? -3.049 11.910 5.153 1.00 98.38 98 ASP A N 1
ATOM 764 C CA . ASP A 1 98 ? -1.627 12.082 5.449 1.00 98.38 98 ASP A CA 1
ATOM 765 C C . ASP A 1 98 ? -0.800 11.137 4.569 1.00 98.38 98 ASP A C 1
ATOM 767 O O . ASP A 1 98 ? -1.013 9.925 4.586 1.00 98.38 98 ASP A O 1
ATOM 771 N N . VAL A 1 99 ? 0.129 11.671 3.775 1.00 98.75 99 VAL A N 1
ATOM 772 C CA . VAL A 1 99 ? 0.921 10.881 2.820 1.00 98.75 99 VAL A CA 1
ATOM 773 C C . VAL A 1 99 ? 2.386 10.877 3.223 1.00 98.75 99 VAL A C 1
ATOM 775 O O . VAL A 1 99 ? 3.068 11.902 3.197 1.00 98.75 99 VAL A O 1
ATOM 778 N N . VAL A 1 100 ? 2.901 9.682 3.496 1.00 98.69 100 VAL A N 1
ATOM 779 C CA . VAL A 1 100 ? 4.301 9.432 3.829 1.00 98.69 100 VAL A CA 1
ATOM 780 C C . VAL A 1 100 ? 4.971 8.695 2.673 1.00 98.69 100 VAL A C 1
ATOM 782 O O . VAL A 1 100 ? 4.545 7.616 2.257 1.00 98.69 100 VAL A O 1
ATOM 785 N N . ARG A 1 101 ? 6.047 9.280 2.144 1.00 98.56 101 ARG A N 1
ATOM 786 C CA . ARG A 1 101 ? 6.880 8.681 1.093 1.00 98.56 101 ARG A CA 1
ATOM 787 C C . ARG A 1 101 ? 8.079 7.991 1.729 1.00 98.56 101 ARG A C 1
ATOM 789 O O . ARG A 1 101 ? 8.750 8.602 2.556 1.00 98.56 101 ARG A O 1
ATOM 796 N N . VAL A 1 102 ? 8.342 6.745 1.342 1.00 98.69 102 VAL A N 1
ATOM 797 C CA . VAL A 1 102 ? 9.442 5.933 1.893 1.00 98.69 102 VAL A CA 1
ATOM 798 C C . VAL A 1 102 ? 10.289 5.318 0.787 1.00 98.69 102 VAL A C 1
ATOM 800 O O . VAL A 1 102 ? 9.748 4.871 -0.222 1.00 98.69 102 VAL A O 1
ATOM 803 N N . GLY A 1 103 ? 11.602 5.267 0.981 1.00 98.19 103 GLY A N 1
ATOM 804 C CA . GLY A 1 103 ? 12.538 4.550 0.121 1.00 98.19 103 GLY A CA 1
ATOM 805 C C . GLY A 1 103 ? 12.484 3.035 0.308 1.00 98.19 103 GLY A C 1
ATOM 806 O O . GLY A 1 103 ? 11.587 2.494 0.959 1.00 98.19 103 GLY A O 1
ATOM 807 N N . GLU A 1 104 ? 13.446 2.317 -0.278 1.00 95.06 104 GLU A N 1
ATOM 808 C CA . GLU A 1 104 ? 13.476 0.843 -0.232 1.00 95.06 104 GLU A CA 1
ATOM 809 C C . GLU A 1 104 ? 13.770 0.282 1.171 1.00 95.06 104 GLU A C 1
ATOM 811 O O . GLU A 1 104 ? 13.367 -0.841 1.461 1.00 95.06 104 GLU A O 1
ATOM 816 N N . GLU A 1 105 ? 14.456 1.048 2.028 1.00 97.75 105 GLU A N 1
ATOM 817 C CA . GLU A 1 105 ? 14.909 0.633 3.367 1.00 97.75 105 GLU A CA 1
ATOM 818 C C . GLU A 1 105 ? 14.679 1.718 4.431 1.00 97.75 105 GLU A C 1
ATOM 820 O O . GLU A 1 105 ? 15.617 2.164 5.093 1.00 97.75 105 GLU A O 1
ATOM 825 N N . ASP A 1 106 ? 13.430 2.125 4.636 1.00 98.50 106 ASP A N 1
ATOM 826 C CA . ASP A 1 106 ? 13.063 3.178 5.586 1.00 98.50 106 ASP A CA 1
ATOM 827 C C . ASP A 1 106 ? 12.155 2.674 6.702 1.00 98.50 106 ASP A C 1
ATOM 829 O O . ASP A 1 106 ? 11.425 1.692 6.564 1.00 98.50 106 ASP A O 1
ATOM 833 N N . ARG A 1 107 ? 12.192 3.375 7.837 1.00 98.56 107 ARG A N 1
ATOM 834 C CA . ARG A 1 107 ? 11.323 3.108 8.986 1.00 98.56 107 ARG A CA 1
ATOM 835 C C . ARG A 1 107 ? 10.558 4.358 9.363 1.00 98.56 107 ARG A C 1
ATOM 837 O O . ARG A 1 107 ? 11.171 5.401 9.589 1.00 98.56 107 ARG A O 1
ATOM 844 N N . VAL A 1 108 ? 9.244 4.220 9.471 1.00 98.50 108 VAL A N 1
ATOM 845 C CA . VAL A 1 108 ? 8.334 5.279 9.902 1.00 98.50 108 VAL A CA 1
ATOM 846 C C . VAL A 1 108 ? 7.354 4.712 10.921 1.00 98.50 108 VAL A C 1
ATOM 848 O O . VAL A 1 108 ? 6.857 3.599 10.756 1.00 98.50 108 VAL A O 1
ATOM 851 N N . ASP A 1 109 ? 7.093 5.474 11.975 1.00 98.44 109 ASP A N 1
ATOM 852 C CA . ASP A 1 109 ? 6.071 5.146 12.966 1.00 98.44 109 ASP A CA 1
ATOM 853 C C . ASP A 1 109 ? 4.815 5.955 12.613 1.00 98.44 109 ASP A C 1
ATOM 855 O O . ASP A 1 109 ? 4.896 7.168 12.400 1.00 98.44 109 ASP A O 1
ATOM 859 N N . VAL A 1 110 ? 3.676 5.275 12.487 1.00 98.19 110 VAL A N 1
ATOM 860 C CA . VAL A 1 110 ? 2.391 5.862 12.094 1.00 98.19 110 VAL A CA 1
ATOM 861 C C . VAL A 1 110 ? 1.446 5.824 13.287 1.00 98.19 110 VAL A C 1
ATOM 863 O O . VAL A 1 110 ? 1.056 4.753 13.748 1.00 98.19 110 VAL A O 1
ATOM 866 N N . GLU A 1 111 ? 1.060 6.999 13.773 1.00 97.56 111 GLU A N 1
ATOM 867 C CA . GLU A 1 111 ? 0.068 7.145 14.838 1.00 97.56 111 GLU A CA 1
ATOM 868 C C . GLU A 1 111 ? -1.343 7.070 14.248 1.00 97.56 111 GLU A C 1
ATOM 870 O O . GLU A 1 111 ? -1.697 7.875 13.391 1.00 97.56 111 GLU A O 1
ATOM 875 N N . THR A 1 112 ? -2.171 6.145 14.736 1.00 95.00 112 THR A N 1
ATOM 876 C CA . THR A 1 112 ? -3.583 6.025 14.334 1.00 95.00 112 THR A CA 1
ATOM 877 C C . THR A 1 112 ? -4.509 6.162 15.547 1.00 95.00 112 THR A C 1
ATOM 879 O O . THR A 1 112 ? -4.065 5.970 16.687 1.00 95.00 112 THR A O 1
ATOM 882 N N . PRO A 1 113 ? -5.819 6.414 15.358 1.00 92.06 113 PRO A N 1
ATOM 883 C CA . PRO A 1 113 ? -6.780 6.416 16.463 1.00 92.06 113 PRO A CA 1
ATOM 884 C C . PRO A 1 113 ? -6.833 5.096 17.254 1.00 92.06 113 PRO A C 1
ATOM 886 O O . PRO A 1 113 ? -7.174 5.104 18.440 1.00 92.06 113 PRO A O 1
ATOM 889 N N . ALA A 1 114 ? -6.496 3.972 16.613 1.00 93.69 114 ALA A N 1
ATOM 890 C CA . ALA A 1 114 ? -6.502 2.635 17.205 1.00 93.69 114 ALA A CA 1
ATOM 891 C C . ALA A 1 114 ? -5.132 2.193 17.765 1.00 93.69 114 ALA A C 1
ATOM 893 O O . ALA A 1 114 ? -5.040 1.140 18.398 1.00 93.69 114 ALA A O 1
ATOM 894 N N . GLY A 1 115 ? -4.072 2.988 17.575 1.00 95.25 115 GLY A N 1
ATOM 895 C CA . GLY A 1 115 ? -2.721 2.711 18.073 1.00 95.25 115 GLY A CA 1
ATOM 896 C C . GLY A 1 115 ? -1.602 3.050 17.082 1.00 95.25 115 GLY A C 1
ATOM 897 O O . GLY A 1 115 ? -1.854 3.431 15.943 1.00 95.25 115 GLY A O 1
ATOM 898 N N . GLU A 1 116 ? -0.353 2.904 17.521 1.00 96.94 116 GLU A N 1
ATOM 899 C CA . GLU A 1 116 ? 0.843 3.072 16.678 1.00 96.94 116 GLU A CA 1
ATOM 900 C C . GLU A 1 116 ? 1.051 1.834 15.788 1.00 96.94 116 GLU A C 1
ATOM 902 O O . GLU A 1 116 ? 0.928 0.702 16.264 1.00 96.94 116 GLU A O 1
ATOM 907 N N . VAL A 1 117 ? 1.415 2.044 14.519 1.00 98.00 117 VAL A N 1
ATOM 908 C CA . VAL A 1 117 ? 1.937 1.010 13.614 1.00 98.00 117 VAL A CA 1
ATOM 909 C C . VAL A 1 117 ? 3.355 1.383 13.208 1.00 98.00 117 VAL A C 1
ATOM 911 O O . VAL A 1 117 ? 3.572 2.431 12.600 1.00 98.00 117 VAL A O 1
ATOM 914 N N . ARG A 1 118 ? 4.330 0.510 13.468 1.00 98.31 118 ARG A N 1
ATOM 915 C CA . ARG A 1 118 ? 5.681 0.682 12.921 1.00 98.31 118 ARG A CA 1
ATOM 916 C C . ARG A 1 118 ? 5.742 0.079 11.535 1.00 98.31 118 ARG A C 1
ATOM 918 O O . ARG A 1 118 ? 5.479 -1.112 11.360 1.00 98.31 118 ARG A O 1
ATOM 925 N N . VAL A 1 119 ? 6.126 0.890 10.562 1.00 98.69 119 VAL A N 1
ATOM 926 C CA . VAL A 1 119 ? 6.227 0.502 9.159 1.00 98.69 119 VAL A CA 1
ATOM 927 C C . VAL A 1 119 ? 7.692 0.491 8.756 1.00 98.69 119 VAL A C 1
ATOM 929 O O . VAL A 1 119 ? 8.396 1.492 8.874 1.00 98.69 119 VAL A O 1
ATOM 932 N N . TRP A 1 120 ? 8.159 -0.651 8.260 1.00 98.62 120 TRP A N 1
ATOM 933 C CA . TRP A 1 120 ? 9.486 -0.792 7.672 1.00 98.62 120 TRP A CA 1
ATOM 934 C C . TRP A 1 120 ? 9.346 -1.209 6.209 1.00 98.62 120 TRP A C 1
ATOM 936 O O . TRP A 1 120 ? 8.848 -2.303 5.933 1.00 98.62 120 TRP A O 1
ATOM 946 N N . SER A 1 121 ? 9.785 -0.358 5.279 1.00 98.62 121 SER A N 1
ATOM 947 C CA . SER A 1 121 ? 9.943 -0.756 3.882 1.00 98.62 121 SER A CA 1
ATOM 948 C C . SER A 1 121 ? 11.173 -1.651 3.716 1.00 98.62 121 SER A C 1
ATOM 950 O O . SER A 1 121 ? 12.239 -1.407 4.283 1.00 98.62 121 SER A O 1
ATOM 952 N N . VAL A 1 122 ? 10.999 -2.741 2.977 1.00 98.19 122 VAL A N 1
ATOM 953 C CA . VAL A 1 122 ? 12.016 -3.770 2.759 1.00 98.19 122 VAL A CA 1
ATOM 954 C C . VAL A 1 122 ? 12.223 -3.938 1.252 1.00 98.19 122 VAL A C 1
ATOM 956 O O . VAL A 1 122 ? 11.230 -4.086 0.537 1.00 98.19 122 VAL A O 1
ATOM 959 N N . PRO A 1 123 ? 13.465 -3.991 0.741 1.00 96.12 123 PRO A N 1
ATOM 960 C CA . PRO A 1 123 ? 13.722 -4.192 -0.676 1.00 96.12 123 PRO A CA 1
ATOM 961 C C . PRO A 1 123 ? 13.185 -5.547 -1.112 1.00 96.12 123 PRO A C 1
ATOM 963 O O . PRO A 1 123 ? 13.482 -6.576 -0.495 1.00 96.12 123 PRO A O 1
ATOM 966 N N . VAL A 1 124 ? 12.426 -5.565 -2.203 1.00 92.81 124 VAL A N 1
ATOM 967 C CA . VAL A 1 124 ? 11.935 -6.804 -2.810 1.00 92.81 124 VAL A CA 1
ATOM 968 C C . VAL A 1 124 ? 12.149 -6.743 -4.311 1.00 92.81 124 VAL A C 1
ATOM 970 O O . VAL A 1 124 ? 11.804 -5.770 -4.970 1.00 92.81 124 VAL A O 1
ATOM 973 N N . HIS A 1 125 ? 12.750 -7.791 -4.859 1.00 95.19 125 HIS A N 1
ATOM 974 C CA . HIS A 1 125 ? 13.008 -7.903 -6.286 1.00 95.19 125 HIS A CA 1
ATOM 975 C C . HIS A 1 125 ? 13.122 -9.369 -6.684 1.00 95.19 125 HIS A C 1
ATOM 977 O O . HIS A 1 125 ? 13.360 -10.259 -5.862 1.00 95.19 125 HIS A O 1
ATOM 983 N N . ASN A 1 126 ? 12.942 -9.625 -7.972 1.00 95.88 126 ASN A N 1
ATOM 984 C CA . ASN A 1 126 ? 13.242 -10.914 -8.559 1.00 95.88 126 ASN A CA 1
ATOM 985 C C . ASN A 1 126 ? 14.761 -11.080 -8.694 1.00 95.88 126 ASN A C 1
ATOM 987 O O . ASN A 1 126 ? 15.460 -10.180 -9.156 1.00 95.88 126 ASN A O 1
ATOM 991 N N . ASP A 1 127 ? 15.257 -12.254 -8.311 1.00 95.62 127 ASP A N 1
ATOM 992 C CA . ASP A 1 127 ? 16.649 -12.642 -8.526 1.00 95.62 127 ASP A CA 1
ATOM 993 C C . ASP A 1 127 ? 16.917 -12.803 -10.042 1.00 95.62 127 ASP A C 1
ATOM 995 O O . ASP A 1 127 ? 16.215 -13.602 -10.675 1.00 95.62 127 ASP A O 1
ATOM 999 N N . PRO A 1 128 ? 17.889 -12.076 -10.636 1.00 95.44 128 PRO A N 1
ATOM 1000 C CA . PRO A 1 128 ? 18.235 -12.188 -12.058 1.00 95.44 128 PRO A CA 1
ATOM 1001 C C . PRO A 1 128 ? 18.864 -13.538 -12.439 1.00 95.44 128 PRO A C 1
ATOM 1003 O O . PRO A 1 128 ? 18.919 -13.876 -13.619 1.00 95.44 128 PRO A O 1
ATOM 1006 N N . GLU A 1 129 ? 19.321 -14.330 -11.466 1.00 96.12 129 GLU A N 1
ATOM 1007 C CA . GLU A 1 129 ? 19.745 -15.725 -11.660 1.00 96.12 129 GLU A CA 1
ATOM 1008 C C . GLU A 1 129 ? 18.634 -16.721 -11.267 1.00 96.12 129 GLU A C 1
ATOM 1010 O O . GLU A 1 129 ? 18.811 -17.943 -11.319 1.00 96.12 129 GLU A O 1
ATOM 1015 N N . GLY A 1 130 ? 17.476 -16.201 -10.853 1.00 95.31 130 GLY A N 1
ATOM 1016 C CA . GLY A 1 130 ? 16.361 -16.957 -10.313 1.00 95.31 130 GLY A CA 1
ATOM 1017 C C . GLY A 1 130 ? 15.387 -17.501 -11.363 1.00 95.31 130 GLY A C 1
ATOM 1018 O O . GLY A 1 130 ? 15.468 -17.209 -12.555 1.00 95.31 130 GLY A O 1
ATOM 1019 N N . PRO A 1 131 ? 14.380 -18.274 -10.920 1.00 95.38 131 PRO A N 1
ATOM 1020 C CA . PRO A 1 131 ? 13.425 -18.940 -11.812 1.00 95.38 131 PRO A CA 1
ATOM 1021 C C . PRO A 1 131 ? 12.458 -17.989 -12.536 1.00 95.38 131 PRO A C 1
ATOM 1023 O O . PRO A 1 131 ? 11.715 -18.440 -13.403 1.00 95.38 131 PRO A O 1
ATOM 1026 N N . ASN A 1 132 ? 12.435 -16.709 -12.159 1.00 93.88 132 ASN A N 1
ATOM 1027 C CA . ASN A 1 132 ? 11.579 -15.678 -12.752 1.00 93.88 132 ASN A CA 1
ATOM 1028 C C . ASN A 1 132 ? 12.360 -14.722 -13.671 1.00 93.88 132 ASN A C 1
ATOM 1030 O O . ASN A 1 132 ? 11.819 -13.686 -14.051 1.00 93.88 132 ASN A O 1
ATOM 1034 N N . ALA A 1 133 ? 13.621 -15.037 -13.974 1.00 97.50 133 ALA A N 1
ATOM 1035 C CA . ALA A 1 133 ? 14.435 -14.278 -14.909 1.00 97.50 133 ALA A CA 1
ATOM 1036 C C . ALA A 1 133 ? 14.281 -14.806 -16.338 1.00 97.50 133 ALA A C 1
ATOM 1038 O O . ALA A 1 133 ? 14.174 -16.015 -16.571 1.00 97.50 133 ALA A O 1
ATOM 1039 N N . ASP A 1 134 ? 14.299 -13.885 -17.294 1.00 96.81 134 ASP A N 1
ATOM 1040 C CA . ASP A 1 134 ? 14.443 -14.201 -18.705 1.00 96.81 134 ASP A CA 1
ATOM 1041 C C . ASP A 1 134 ? 15.851 -14.740 -19.000 1.00 96.81 134 ASP A C 1
ATOM 1043 O O . ASP A 1 134 ? 16.778 -14.667 -18.190 1.00 96.81 134 ASP A O 1
ATOM 1047 N N . ALA A 1 135 ? 16.037 -15.296 -20.199 1.00 95.75 135 ALA A N 1
ATOM 1048 C CA . ALA A 1 135 ? 17.299 -15.930 -20.589 1.00 95.75 135 ALA A CA 1
ATOM 1049 C C . ALA A 1 135 ? 18.513 -14.977 -20.588 1.00 95.75 135 ALA A C 1
ATOM 1051 O O . ALA A 1 135 ? 19.651 -15.448 -20.572 1.00 95.75 135 ALA A O 1
ATOM 1052 N N . ASP A 1 136 ? 18.286 -13.664 -20.641 1.00 95.12 136 ASP A N 1
ATOM 1053 C CA . ASP A 1 136 ? 19.316 -12.624 -20.572 1.00 95.12 136 ASP A CA 1
ATOM 1054 C C . ASP A 1 136 ? 19.508 -12.037 -19.159 1.00 95.12 136 ASP A C 1
ATOM 1056 O O . ASP A 1 136 ? 20.332 -11.138 -18.985 1.00 95.12 136 ASP A O 1
ATOM 1060 N N . GLY A 1 137 ? 18.790 -12.558 -18.158 1.00 95.06 137 GLY A N 1
ATOM 1061 C CA . GLY A 1 137 ? 18.832 -12.106 -16.766 1.00 95.06 137 GLY A CA 1
ATOM 1062 C C . GLY A 1 137 ? 17.918 -10.920 -16.455 1.00 95.06 137 GLY A C 1
ATOM 1063 O O . GLY A 1 1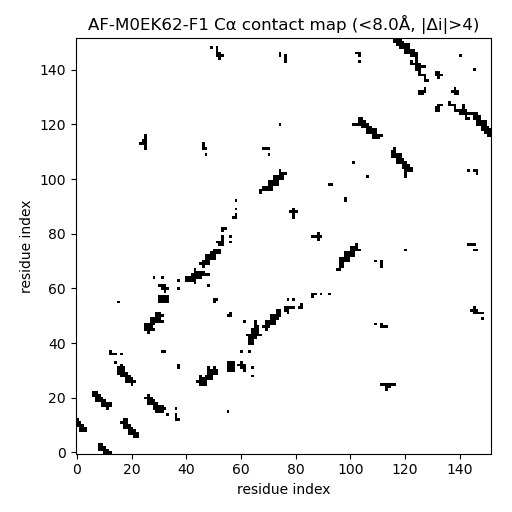37 ? 17.914 -10.446 -15.318 1.00 95.06 137 GLY A O 1
ATOM 1064 N N . SER A 1 138 ? 17.147 -10.419 -17.427 1.00 96.62 138 SER A N 1
ATOM 1065 C CA . SER A 1 138 ? 16.115 -9.419 -17.146 1.00 96.62 138 SER A CA 1
ATOM 1066 C C . SER A 1 138 ? 14.967 -10.025 -16.330 1.00 96.62 138 SER A C 1
ATOM 1068 O O . SER A 1 138 ? 14.683 -11.220 -16.405 1.00 96.62 138 SER A O 1
ATOM 1070 N N . VAL A 1 139 ? 14.336 -9.209 -15.486 1.00 96.88 139 VAL A N 1
ATOM 1071 C CA . VAL A 1 139 ? 13.264 -9.640 -14.579 1.00 96.88 139 VAL A CA 1
ATOM 1072 C C . VAL A 1 139 ? 12.128 -8.625 -14.569 1.00 96.88 139 VAL A C 1
ATOM 1074 O O . VAL A 1 139 ? 12.349 -7.434 -14.778 1.00 96.88 139 VAL A O 1
ATOM 1077 N N . ALA A 1 140 ? 10.915 -9.092 -14.265 1.00 92.62 140 ALA A N 1
ATOM 1078 C CA . ALA A 1 140 ? 9.729 -8.239 -14.198 1.00 92.62 140 ALA A CA 1
ATOM 1079 C C . ALA A 1 140 ? 9.797 -7.176 -13.082 1.00 92.62 140 ALA A C 1
ATOM 1081 O O . ALA A 1 140 ? 9.289 -6.077 -13.275 1.00 92.62 140 ALA A O 1
ATOM 1082 N N . HIS A 1 141 ? 10.429 -7.488 -11.943 1.00 94.25 141 HIS A N 1
ATOM 1083 C CA . HIS A 1 141 ? 10.621 -6.552 -10.827 1.00 94.25 141 HIS A CA 1
ATOM 1084 C C . HIS A 1 141 ? 12.109 -6.507 -10.448 1.00 94.25 141 HIS A C 1
ATOM 1086 O O . HIS A 1 141 ? 12.554 -7.305 -9.614 1.00 94.25 141 HIS A O 1
ATOM 1092 N N . PRO A 1 142 ? 12.910 -5.649 -11.103 1.00 95.19 142 PRO A N 1
ATOM 1093 C CA . PRO A 1 142 ? 14.321 -5.479 -10.769 1.00 95.19 142 PRO A CA 1
ATOM 1094 C C . PRO A 1 142 ? 14.496 -4.721 -9.437 1.00 95.19 142 PRO A C 1
ATOM 1096 O O . PRO A 1 142 ? 13.535 -4.133 -8.936 1.00 95.19 142 PRO A O 1
ATOM 1099 N N . PRO A 1 143 ? 15.709 -4.703 -8.853 1.00 94.12 143 PRO A N 1
ATOM 1100 C CA . PRO A 1 143 ? 16.017 -3.846 -7.703 1.00 94.12 143 PRO A CA 1
ATOM 1101 C C . PRO A 1 143 ? 15.625 -2.380 -7.954 1.00 94.12 143 PRO A C 1
ATOM 1103 O O . PRO A 1 143 ? 15.811 -1.890 -9.071 1.00 94.12 143 PRO A O 1
ATOM 1106 N N . GLY A 1 144 ? 15.102 -1.681 -6.942 1.00 93.88 144 GLY A N 1
ATOM 1107 C CA . GLY A 1 144 ? 14.641 -0.294 -7.071 1.00 93.88 144 GLY A CA 1
ATOM 1108 C C . GLY A 1 144 ? 13.254 -0.116 -7.692 1.00 93.88 144 GLY A C 1
ATOM 1109 O O . GLY A 1 144 ? 12.823 1.017 -7.882 1.00 93.88 144 GLY A O 1
ATOM 1110 N N . PHE A 1 145 ? 12.556 -1.199 -8.050 1.00 94.94 145 PHE A N 1
ATOM 1111 C CA . PHE A 1 145 ? 11.235 -1.109 -8.681 1.00 94.94 145 PHE A CA 1
ATOM 1112 C C . PHE A 1 145 ? 10.073 -1.111 -7.677 1.00 94.94 145 PHE A C 1
ATOM 1114 O O . PHE A 1 145 ? 8.970 -0.684 -8.009 1.00 94.94 145 PHE A O 1
ATOM 1121 N N . GLY A 1 146 ? 10.297 -1.586 -6.452 1.00 96.19 146 GLY A N 1
ATOM 1122 C CA . GLY A 1 146 ? 9.270 -1.675 -5.420 1.00 96.19 146 GLY A CA 1
ATOM 1123 C C . GLY A 1 146 ? 9.830 -2.087 -4.066 1.00 96.19 146 GLY A C 1
ATOM 1124 O O . GLY A 1 146 ? 10.979 -2.517 -3.953 1.00 96.19 146 GLY A O 1
ATOM 1125 N N . CYS A 1 147 ? 8.992 -2.004 -3.037 1.00 97.75 147 CYS A N 1
ATOM 1126 C CA . CYS A 1 147 ? 9.310 -2.505 -1.704 1.00 97.75 147 CYS A CA 1
ATOM 1127 C C . CYS A 1 147 ? 8.184 -3.393 -1.150 1.00 97.75 147 CYS A C 1
ATOM 1129 O O . CYS A 1 147 ? 7.042 -3.362 -1.606 1.00 97.75 147 CYS A O 1
ATOM 1131 N N . GLY A 1 148 ? 8.525 -4.233 -0.178 1.00 97.94 148 GLY A N 1
ATOM 1132 C CA . GLY A 1 148 ? 7.570 -4.864 0.725 1.00 97.94 148 GLY A CA 1
ATOM 1133 C C . GLY A 1 148 ? 7.483 -4.079 2.031 1.00 97.94 148 GLY A C 1
ATOM 1134 O O . GLY A 1 148 ? 8.332 -3.235 2.306 1.00 97.94 148 GLY A O 1
ATOM 1135 N N . TYR A 1 149 ? 6.497 -4.399 2.865 1.00 98.38 149 TYR A N 1
ATOM 1136 C CA . TYR A 1 149 ? 6.324 -3.759 4.168 1.00 98.38 149 TYR A CA 1
ATOM 1137 C C . TYR A 1 149 ? 6.308 -4.788 5.292 1.00 98.38 149 TYR A C 1
ATOM 1139 O O . TYR A 1 149 ? 5.574 -5.777 5.239 1.00 98.38 149 TYR A O 1
ATOM 1147 N N . LEU A 1 150 ? 7.100 -4.533 6.329 1.00 97.81 150 LEU A N 1
ATOM 1148 C CA . LEU A 1 150 ? 6.964 -5.169 7.632 1.00 97.81 150 LEU A CA 1
ATOM 1149 C C . LEU A 1 150 ? 6.207 -4.210 8.553 1.00 97.81 150 LEU A C 1
ATOM 1151 O O . LEU A 1 150 ? 6.595 -3.052 8.690 1.00 97.81 150 LEU A O 1
ATOM 1155 N N . LEU A 1 151 ? 5.141 -4.717 9.172 1.00 96.81 151 LEU A N 1
ATOM 1156 C CA . LEU A 1 151 ? 4.238 -3.969 10.047 1.00 96.81 151 LEU A CA 1
ATOM 1157 C C . LEU A 1 151 ? 4.276 -4.583 11.454 1.00 96.81 151 LEU A C 1
ATOM 1159 O O . LEU A 1 151 ? 4.182 -5.811 11.570 1.00 96.81 151 LEU A O 1
ATOM 1163 N N . SER A 1 152 ? 4.434 -3.770 12.506 1.00 92.00 152 SER A N 1
ATOM 1164 C CA . SER A 1 152 ? 4.502 -4.244 13.904 1.00 92.00 152 SER A CA 1
ATOM 1165 C C . SER A 1 152 ? 3.977 -3.259 14.932 1.00 92.00 152 SER A C 1
ATOM 1167 O O . SER A 1 152 ? 4.182 -2.048 14.697 1.00 92.00 152 SER A O 1
#

Solvent-accessible surface area (backbone atoms only — not comparable to full-atom values): 8265 Å² total; per-residue (Å²): 91,76,50,75,56,92,61,36,37,41,33,44,65,38,95,72,16,32,42,36,37,40,77,81,42,51,28,36,32,32,26,35,31,59,95,64,51,44,66,97,48,71,74,40,62,18,38,33,38,39,35,39,26,50,92,42,65,33,64,68,28,41,60,28,33,39,26,80,85,15,36,36,43,34,33,59,80,48,44,48,89,78,41,100,56,100,56,69,56,70,70,65,49,52,76,64,32,52,70,44,74,34,58,47,79,35,77,50,78,44,84,42,100,48,40,74,39,38,39,31,33,35,75,45,56,54,51,46,90,38,96,73,27,47,98,86,36,51,43,94,40,40,79,86,58,33,32,44,76,50,77,90

Mean predicted aligned error: 2.8 Å